Protein AF-A0A973WA82-F1 (afdb_monomer)

Foldseek 3Di:
DDAPVLDDPLLLLLLLLLLVLLLLLLCLVPVPPLNVVLCVCLVVCVLLVVLCPDPPQDNHSNNSSVLSVDPNSVVSNVVVLCVQCPVPDSVRSNVSSVVSNVVNLVVCVVRPVVCSVSSVVSSVVSNVVSVVVVPPPPPPPDD

Solvent-accessible surface area (backbone atoms only — not comparable to full-atom values): 7965 Å² total; per-residue (Å²): 134,62,51,74,86,82,44,53,74,67,58,43,40,51,58,53,25,40,55,59,34,38,35,44,45,54,30,63,79,49,72,84,61,49,57,56,55,53,50,48,33,57,74,71,35,55,74,42,44,60,46,70,70,34,86,84,49,51,66,50,55,42,50,43,42,54,39,48,70,37,71,64,38,41,47,46,20,50,52,54,45,48,65,74,49,57,94,54,50,71,76,48,45,36,54,50,29,52,48,54,51,49,50,50,50,50,50,26,53,73,77,29,55,86,51,33,58,59,49,52,53,50,38,48,50,48,28,47,56,52,50,58,71,65,46,78,77,77,73,84,69,89,129

pLDDT: mean 76.46, std 11.73, range [37.94, 89.31]

Secondary structure (DSSP, 8-state):
---GGGS-HHHHHHHHHHHHHHHHHHHTT--SSHHHHHHHHHHTTHHHHHHHH-TTS-HHHHHHHHHHHSHHHHHHHHHHHHHHHTT--HHHHHHHHHHHHHHHHHHHHHH-HHHHHHHHHHHHHHHHHHHHHHS--------

Structure (mmCIF, N/CA/C/O backbone):
data_AF-A0A973WA82-F1
#
_entry.id   AF-A0A973WA82-F1
#
loop_
_atom_site.group_PDB
_atom_site.id
_atom_site.type_symbol
_atom_site.label_atom_id
_atom_site.label_alt_id
_atom_site.label_comp_id
_atom_site.label_asym_id
_atom_site.label_entity_id
_atom_site.label_seq_id
_atom_site.pdbx_PDB_ins_code
_atom_site.Cartn_x
_atom_site.Cartn_y
_atom_site.Cartn_z
_atom_site.occupancy
_atom_site.B_iso_or_equiv
_atom_site.auth_seq_id
_atom_site.auth_comp_id
_atom_site.auth_asym_id
_atom_site.auth_atom_id
_atom_site.pdbx_PDB_model_num
ATOM 1 N N . MET A 1 1 ? -9.230 -11.971 12.842 1.00 53.72 1 MET A N 1
ATOM 2 C CA . MET A 1 1 ? -8.877 -11.246 11.606 1.00 53.72 1 MET A CA 1
ATOM 3 C C . MET A 1 1 ? -8.283 -9.929 12.048 1.00 53.72 1 MET A C 1
ATOM 5 O O . MET A 1 1 ? -8.798 -9.369 13.009 1.00 53.72 1 MET A O 1
ATOM 9 N N . VAL A 1 2 ? -7.152 -9.520 11.475 1.00 67.00 2 VAL A N 1
ATOM 10 C CA . VAL A 1 2 ? -6.554 -8.222 11.797 1.00 67.00 2 VAL A CA 1
ATOM 11 C C . VAL A 1 2 ? -7.138 -7.184 10.849 1.00 67.00 2 VAL A C 1
ATOM 13 O O . VAL A 1 2 ? -6.998 -7.295 9.634 1.00 67.00 2 VAL A O 1
ATOM 16 N N . ASP A 1 3 ? -7.786 -6.175 11.416 1.00 67.94 3 ASP A N 1
ATOM 17 C CA . ASP A 1 3 ? -8.390 -5.073 10.674 1.00 67.94 3 ASP A CA 1
ATOM 18 C C . ASP A 1 3 ? -7.560 -3.795 10.838 1.00 67.94 3 ASP A C 1
ATOM 20 O O . ASP A 1 3 ? -6.652 -3.715 11.671 1.00 67.94 3 ASP A O 1
ATOM 24 N N . LYS A 1 4 ? -7.905 -2.751 10.075 1.00 71.44 4 LYS A N 1
ATOM 25 C CA . LYS A 1 4 ? -7.282 -1.415 10.146 1.00 71.44 4 LYS A CA 1
ATOM 26 C C . LYS A 1 4 ? -7.113 -0.890 11.578 1.00 71.44 4 LYS A C 1
ATOM 28 O O . LYS A 1 4 ? -6.150 -0.188 11.857 1.00 71.44 4 LYS A O 1
ATOM 33 N N . THR A 1 5 ? -8.013 -1.253 12.490 1.00 76.75 5 THR A N 1
ATOM 34 C CA . THR A 1 5 ? -7.998 -0.849 13.907 1.00 76.75 5 THR A CA 1
ATOM 35 C C . THR A 1 5 ? -6.806 -1.388 14.702 1.00 76.75 5 THR A C 1
ATOM 37 O O . THR A 1 5 ? -6.491 -0.851 15.758 1.00 76.75 5 THR A O 1
ATOM 40 N N . SER A 1 6 ? -6.126 -2.425 14.208 1.00 80.31 6 SER A N 1
ATOM 41 C CA . SER A 1 6 ? -4.911 -2.976 14.827 1.00 80.31 6 SER A CA 1
ATOM 42 C C . SER A 1 6 ? -3.636 -2.211 14.445 1.00 80.31 6 SER A C 1
ATOM 44 O O . SER A 1 6 ? -2.577 -2.418 15.049 1.00 80.31 6 SER A O 1
ATOM 46 N N . PHE A 1 7 ? -3.734 -1.313 13.461 1.00 84.44 7 PHE A N 1
ATOM 47 C CA . PHE A 1 7 ? -2.631 -0.501 12.962 1.00 84.44 7 PHE A CA 1
ATOM 48 C C . PHE A 1 7 ? -2.825 0.967 13.334 1.00 84.44 7 PHE A C 1
ATOM 50 O O . PHE A 1 7 ? -3.941 1.486 13.372 1.00 84.44 7 PHE A O 1
ATOM 57 N N . THR A 1 8 ? -1.723 1.662 13.596 1.00 87.56 8 THR A N 1
ATOM 58 C CA . THR A 1 8 ? -1.743 3.120 13.733 1.00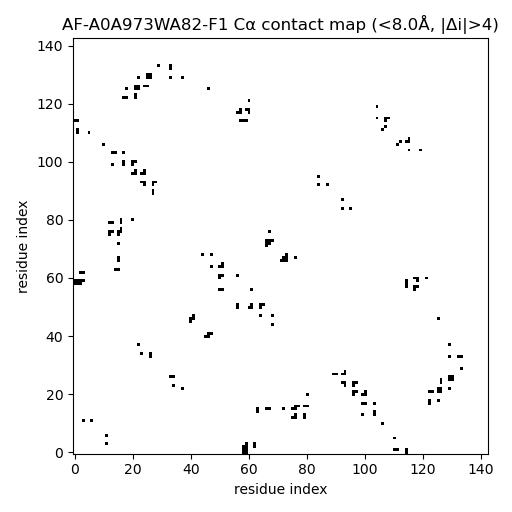 87.56 8 THR A CA 1
ATOM 59 C C . THR A 1 8 ? -1.924 3.781 12.366 1.00 87.56 8 THR A C 1
ATOM 61 O O . THR A 1 8 ? -1.792 3.145 11.321 1.00 87.56 8 THR A O 1
ATOM 64 N N . LYS A 1 9 ? -2.207 5.087 12.344 1.00 83.19 9 LYS A N 1
ATOM 65 C CA . LYS A 1 9 ? -2.375 5.833 11.089 1.00 83.19 9 LYS A CA 1
ATOM 66 C C . LYS A 1 9 ? -1.117 5.790 10.212 1.00 83.19 9 LYS A C 1
ATOM 68 O O . LYS A 1 9 ? -1.235 5.655 8.994 1.00 83.19 9 LYS A O 1
ATOM 73 N N . ASP A 1 10 ? 0.063 5.859 10.821 1.00 84.50 10 ASP A N 1
ATOM 74 C CA . ASP A 1 10 ? 1.346 5.803 10.112 1.00 84.50 10 ASP A CA 1
ATOM 75 C C . ASP A 1 10 ? 1.614 4.405 9.542 1.00 84.50 10 ASP A C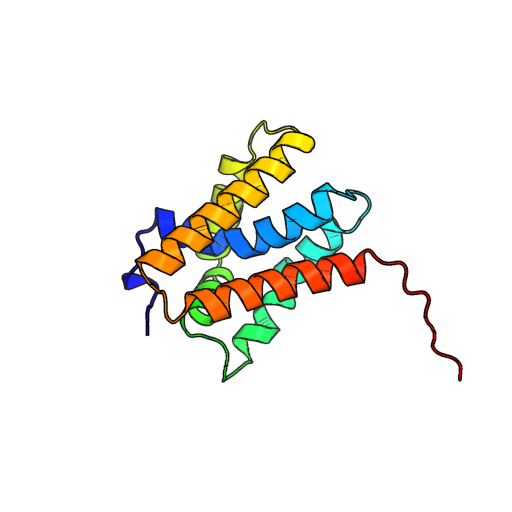 1
ATOM 77 O O . ASP A 1 10 ? 1.942 4.259 8.365 1.00 84.50 10 ASP A O 1
ATOM 81 N N . GLU A 1 11 ? 1.385 3.366 10.350 1.0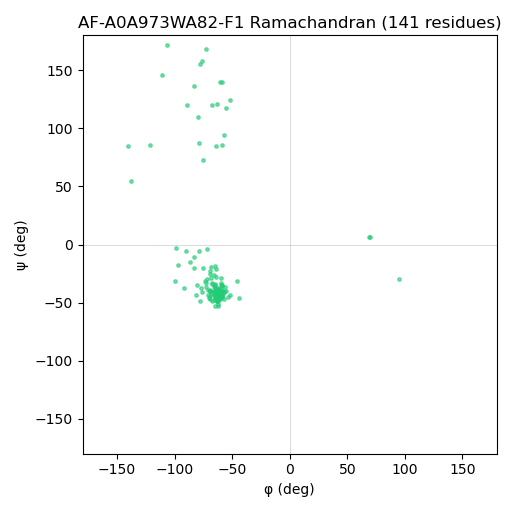0 88.06 11 GLU A N 1
ATOM 82 C CA . GLU A 1 11 ? 1.488 1.961 9.940 1.00 88.06 11 GLU A CA 1
ATOM 83 C C . GLU A 1 11 ? 0.502 1.627 8.814 1.00 88.06 11 GLU A C 1
ATOM 85 O O . GLU A 1 11 ? 0.848 0.971 7.832 1.00 88.06 11 GLU A O 1
ATOM 90 N N . TRP A 1 12 ? -0.728 2.125 8.923 1.00 87.81 12 TRP A N 1
ATOM 91 C CA . TRP A 1 12 ? -1.748 1.951 7.902 1.00 87.81 12 TRP A CA 1
ATOM 92 C C . TRP A 1 12 ? -1.383 2.663 6.602 1.00 87.81 12 TRP A C 1
ATOM 94 O O . TRP A 1 12 ? -1.543 2.109 5.517 1.00 87.81 12 TRP A O 1
ATOM 104 N N . THR A 1 13 ? -0.832 3.873 6.699 1.00 86.69 13 THR A N 1
ATOM 105 C CA . THR A 1 13 ? -0.336 4.607 5.530 1.00 86.69 13 THR A CA 1
ATOM 106 C C . THR A 1 13 ? 0.803 3.844 4.854 1.00 86.69 13 THR A C 1
ATOM 108 O O . THR A 1 13 ? 0.835 3.780 3.627 1.00 86.69 13 THR A O 1
ATOM 111 N N . LEU A 1 14 ? 1.692 3.204 5.629 1.00 87.19 14 LEU A N 1
ATOM 112 C CA . LEU A 1 14 ? 2.738 2.304 5.127 1.00 87.19 14 LEU A CA 1
ATOM 113 C C . LEU A 1 14 ? 2.150 1.128 4.334 1.00 87.19 14 LEU A C 1
ATOM 115 O O . LEU A 1 14 ? 2.608 0.843 3.227 1.00 87.19 14 LEU A O 1
ATOM 119 N N . LEU A 1 15 ? 1.098 0.492 4.856 1.00 88.06 15 LEU A N 1
ATOM 120 C CA . LEU A 1 15 ? 0.383 -0.584 4.166 1.00 88.06 15 LEU A CA 1
ATOM 121 C C . LEU A 1 15 ? -0.306 -0.091 2.887 1.00 88.06 15 LEU A C 1
ATOM 123 O O . LEU A 1 15 ? -0.189 -0.747 1.853 1.00 88.06 15 LEU A O 1
ATOM 127 N N . LEU A 1 16 ? -0.950 1.079 2.923 1.00 87.00 16 LEU A N 1
ATOM 128 C CA . LEU A 1 16 ? -1.634 1.677 1.770 1.00 87.00 16 LEU A CA 1
ATOM 129 C C . LEU A 1 16 ? -0.691 1.995 0.607 1.00 87.00 16 LEU A C 1
ATOM 131 O O . LEU A 1 16 ? -1.051 1.777 -0.549 1.00 87.00 16 LEU A O 1
ATOM 135 N N . LYS A 1 17 ? 0.516 2.493 0.893 1.00 86.00 17 LYS A N 1
ATOM 136 C CA . LYS A 1 17 ? 1.510 2.795 -0.150 1.00 86.00 17 LYS A CA 1
ATOM 137 C C . LYS A 1 17 ? 2.315 1.571 -0.593 1.00 86.00 17 LYS A C 1
ATOM 139 O O . LYS A 1 17 ? 2.839 1.572 -1.704 1.00 86.00 17 LYS A O 1
ATOM 144 N N . SER A 1 18 ? 2.378 0.510 0.214 1.00 86.25 18 SER A N 1
ATOM 145 C CA . SER A 1 18 ? 3.141 -0.710 -0.094 1.00 86.25 18 SER A CA 1
ATOM 146 C C . SER A 1 18 ? 2.864 -1.352 -1.468 1.00 86.25 18 SER A C 1
ATOM 148 O O . SER A 1 18 ? 3.846 -1.664 -2.145 1.00 86.25 18 SER A O 1
ATOM 150 N N . PRO A 1 19 ? 1.614 -1.494 -1.965 1.00 82.44 19 PRO A N 1
ATOM 151 C CA . PRO A 1 19 ? 1.362 -2.003 -3.318 1.00 82.44 19 PRO A CA 1
ATOM 152 C C . PRO A 1 19 ? 1.941 -1.102 -4.415 1.00 82.44 19 PRO A C 1
ATOM 154 O O . PRO A 1 19 ? 2.484 -1.597 -5.401 1.00 82.44 19 PRO A O 1
ATOM 157 N N . MET A 1 20 ? 1.895 0.222 -4.231 1.00 79.44 20 MET A N 1
ATOM 158 C CA . MET A 1 20 ? 2.500 1.167 -5.174 1.00 79.44 20 MET A CA 1
ATOM 159 C C . MET A 1 20 ? 4.029 1.083 -5.141 1.00 79.44 20 MET A C 1
ATOM 161 O O . MET A 1 20 ? 4.663 1.097 -6.193 1.00 79.44 20 MET A O 1
ATOM 165 N N . ILE A 1 21 ? 4.617 0.939 -3.949 1.00 83.94 21 ILE A N 1
ATOM 166 C CA . ILE A 1 21 ? 6.062 0.762 -3.758 1.00 83.94 21 ILE A CA 1
ATOM 167 C C . ILE A 1 21 ? 6.551 -0.554 -4.385 1.00 83.94 21 ILE A C 1
ATOM 169 O O . ILE A 1 21 ? 7.597 -0.578 -5.031 1.00 83.94 21 ILE A O 1
ATOM 173 N N . ALA A 1 22 ? 5.790 -1.642 -4.240 1.00 82.94 22 ALA A N 1
ATOM 174 C CA . ALA A 1 22 ? 6.092 -2.932 -4.861 1.00 82.94 22 ALA A CA 1
ATOM 175 C C . ALA A 1 22 ? 6.089 -2.852 -6.393 1.00 82.94 22 ALA A C 1
ATOM 177 O O . ALA A 1 22 ? 6.965 -3.429 -7.041 1.00 82.94 22 ALA A O 1
ATOM 178 N N . GLY A 1 23 ? 5.146 -2.097 -6.967 1.00 76.31 23 GLY A N 1
ATOM 179 C CA . GLY A 1 23 ? 5.159 -1.753 -8.386 1.00 76.31 23 GLY A CA 1
ATOM 180 C C . GLY A 1 23 ? 6.390 -0.919 -8.757 1.00 76.31 23 GLY A C 1
ATOM 181 O O . GLY A 1 23 ? 7.146 -1.321 -9.639 1.00 76.31 23 GLY A O 1
ATOM 182 N N . MET A 1 24 ? 6.659 0.172 -8.023 1.00 74.81 24 MET A N 1
ATOM 183 C CA . MET A 1 24 ? 7.818 1.059 -8.237 1.00 74.81 24 MET A CA 1
ATOM 184 C C . MET A 1 24 ? 9.155 0.327 -8.212 1.00 74.81 24 MET A C 1
ATOM 186 O O . MET A 1 24 ? 10.023 0.646 -9.015 1.00 74.81 24 MET A O 1
ATOM 190 N N . ALA A 1 25 ? 9.347 -0.635 -7.309 1.00 75.81 25 ALA A N 1
ATOM 191 C CA . ALA A 1 25 ? 10.600 -1.377 -7.205 1.00 75.81 25 ALA A CA 1
ATOM 192 C C . ALA A 1 25 ? 10.946 -2.131 -8.504 1.00 75.81 25 ALA A C 1
ATOM 194 O O . ALA A 1 25 ? 12.125 -2.252 -8.841 1.00 75.81 25 ALA A O 1
ATOM 195 N N . ILE A 1 26 ? 9.923 -2.600 -9.230 1.00 72.56 26 ILE A N 1
ATOM 196 C CA . ILE A 1 26 ? 10.051 -3.241 -10.544 1.00 72.56 26 ILE A CA 1
ATOM 197 C C . ILE A 1 26 ? 10.253 -2.175 -11.625 1.00 72.56 26 ILE A C 1
ATOM 199 O O . ILE A 1 26 ? 11.201 -2.250 -12.399 1.00 72.56 26 ILE A O 1
ATOM 203 N N . THR A 1 27 ? 9.422 -1.129 -11.633 1.00 66.75 27 THR A N 1
ATOM 204 C CA . THR A 1 27 ? 9.469 -0.079 -12.665 1.00 66.75 27 THR A CA 1
ATOM 205 C C . THR A 1 27 ? 10.722 0.793 -12.609 1.00 66.75 27 THR A C 1
ATOM 207 O O . THR A 1 27 ? 11.161 1.316 -13.624 1.00 66.75 27 THR A O 1
ATOM 210 N N . ALA A 1 28 ? 11.319 0.976 -11.432 1.00 64.44 28 ALA A N 1
ATOM 211 C CA . ALA A 1 28 ? 12.546 1.750 -11.267 1.00 64.44 28 ALA A CA 1
ATOM 212 C C . ALA A 1 28 ? 13.761 1.065 -11.914 1.00 64.44 28 ALA A C 1
ATOM 214 O O . ALA A 1 28 ? 14.763 1.734 -12.164 1.00 64.44 28 ALA A O 1
ATOM 215 N N . ALA A 1 29 ? 13.686 -0.245 -12.180 1.00 61.66 29 ALA A N 1
ATOM 216 C CA . ALA A 1 29 ? 14.699 -0.946 -12.962 1.00 61.66 29 ALA A CA 1
ATOM 217 C C . ALA A 1 29 ? 14.606 -0.603 -14.462 1.00 61.66 29 ALA A C 1
ATOM 219 O O . ALA A 1 29 ? 15.641 -0.542 -15.118 1.00 61.66 29 ALA A O 1
ATOM 220 N N . GLU A 1 30 ? 13.400 -0.313 -14.971 1.00 58.41 30 GLU A N 1
ATOM 221 C CA . GLU A 1 30 ? 13.106 -0.001 -16.379 1.00 58.41 30 GLU A CA 1
ATOM 222 C C . GLU A 1 30 ? 12.068 1.142 -16.478 1.00 58.41 30 GLU A C 1
ATOM 224 O O . GLU A 1 30 ? 10.861 0.909 -16.583 1.00 58.41 30 GLU A O 1
ATOM 229 N N . PRO A 1 31 ? 12.507 2.416 -16.426 1.00 54.81 31 PRO A N 1
ATOM 230 C CA . PRO A 1 31 ? 11.610 3.576 -16.338 1.00 54.81 31 PRO A CA 1
ATOM 231 C C . PRO A 1 31 ? 10.837 3.893 -17.633 1.00 54.81 31 PRO A C 1
ATOM 233 O O . PRO A 1 31 ? 10.013 4.811 -17.652 1.00 54.81 31 PRO A O 1
ATOM 236 N N . SER A 1 32 ? 11.082 3.170 -18.726 1.00 56.47 32 SER A N 1
ATOM 237 C CA . SER A 1 32 ? 10.470 3.415 -20.033 1.00 56.47 32 SER A CA 1
ATOM 238 C C . SER A 1 32 ? 9.040 2.859 -20.107 1.00 56.47 32 SER A C 1
ATOM 240 O O . SER A 1 32 ? 8.817 1.732 -20.530 1.00 56.47 32 SER A O 1
ATOM 242 N N . GLY A 1 33 ? 8.055 3.665 -19.697 1.00 58.81 33 GLY A N 1
ATOM 243 C CA . GLY A 1 33 ? 6.627 3.490 -20.032 1.00 58.81 33 GLY A CA 1
ATOM 244 C C . GLY A 1 33 ? 5.765 2.741 -19.008 1.00 58.81 33 GLY A C 1
ATOM 245 O O . GLY A 1 33 ? 4.593 3.066 -18.826 1.00 58.81 33 GLY A O 1
ATOM 246 N N . LEU A 1 34 ? 6.347 1.822 -18.246 1.00 67.12 34 LEU A N 1
ATOM 247 C CA . LEU A 1 34 ? 5.613 0.950 -17.317 1.00 67.12 34 LEU A CA 1
ATOM 248 C C . LEU A 1 34 ? 5.021 1.681 -16.106 1.00 67.12 34 LEU A C 1
ATOM 250 O O . LEU A 1 34 ? 4.019 1.256 -15.535 1.00 67.12 34 LEU A O 1
ATOM 254 N N . TRP A 1 35 ? 5.611 2.818 -15.729 1.00 70.81 35 TRP A N 1
ATOM 255 C CA . TRP A 1 35 ? 5.104 3.647 -14.631 1.00 70.81 35 TRP A CA 1
ATOM 256 C C . TRP A 1 35 ? 3.758 4.284 -14.980 1.00 70.81 35 TRP A C 1
ATOM 258 O O . TRP A 1 35 ? 2.906 4.449 -14.105 1.00 70.81 35 TRP A O 1
ATOM 268 N N . GLY A 1 36 ? 3.562 4.607 -16.264 1.00 68.56 36 GLY A N 1
ATOM 269 C CA . GLY A 1 36 ? 2.283 5.062 -16.802 1.00 68.56 36 GLY A CA 1
ATOM 270 C C . GLY A 1 36 ? 1.222 3.978 -16.658 1.00 68.56 36 GLY A C 1
ATOM 271 O O . GLY A 1 36 ? 0.220 4.215 -15.993 1.00 68.56 36 GLY A O 1
ATOM 272 N N . LEU A 1 37 ? 1.509 2.766 -17.142 1.00 72.50 37 LEU A N 1
ATOM 273 C CA . LEU A 1 37 ? 0.587 1.622 -17.088 1.00 72.50 37 LEU A CA 1
ATOM 274 C C . LEU A 1 37 ? 0.210 1.218 -15.657 1.00 72.50 37 LEU A C 1
ATOM 276 O O . LEU A 1 37 ? -0.949 0.905 -15.375 1.00 72.50 37 LEU A O 1
ATOM 280 N N . LEU A 1 38 ? 1.167 1.257 -14.723 1.00 73.31 38 LEU A N 1
ATOM 281 C CA . LEU A 1 38 ? 0.889 1.021 -13.307 1.00 73.31 38 LEU A CA 1
ATOM 282 C C . LEU A 1 38 ? -0.051 2.102 -12.758 1.00 73.31 38 LEU A C 1
ATOM 284 O O . LEU A 1 38 ? -1.062 1.786 -12.131 1.00 73.31 38 LEU A O 1
ATOM 288 N N . LYS A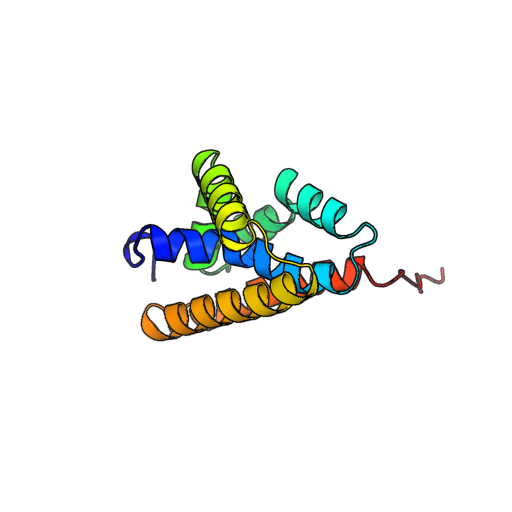 1 39 ? 0.241 3.382 -13.024 1.00 69.56 39 LYS A N 1
ATOM 289 C CA . LYS A 1 39 ? -0.643 4.488 -12.633 1.00 69.56 39 LYS A CA 1
ATOM 290 C C . LYS A 1 39 ? -2.031 4.343 -13.235 1.00 69.56 39 LYS A C 1
ATOM 292 O O . LYS A 1 39 ? -2.995 4.571 -12.514 1.00 69.56 39 LYS A O 1
ATOM 297 N N . GLU A 1 40 ? -2.139 3.956 -14.498 1.00 74.00 40 GLU A N 1
ATOM 298 C CA . GLU A 1 40 ? -3.411 3.721 -15.182 1.00 74.00 40 GLU A CA 1
ATOM 299 C C . GLU A 1 40 ? -4.173 2.550 -14.557 1.00 74.00 40 GLU A C 1
ATOM 301 O O . GLU A 1 40 ? -5.363 2.676 -14.288 1.00 74.00 40 GLU A O 1
ATOM 306 N N . SER A 1 41 ? -3.488 1.463 -14.200 1.00 69.25 41 SER A N 1
ATOM 307 C CA . SER A 1 41 ? -4.091 0.298 -13.535 1.00 69.25 41 SER A CA 1
ATOM 308 C C . SER A 1 41 ? -4.636 0.624 -12.141 1.00 69.25 41 SER A C 1
ATOM 310 O O . SER A 1 41 ? -5.683 0.108 -11.745 1.00 69.25 41 SER A O 1
ATOM 312 N N . PHE A 1 42 ? -3.958 1.498 -11.392 1.00 72.12 42 PHE A N 1
ATOM 313 C CA . PHE A 1 42 ? -4.433 1.978 -10.090 1.00 72.12 42 PHE A CA 1
ATOM 314 C C . PHE A 1 42 ? -5.472 3.102 -10.215 1.00 72.12 42 PHE A C 1
ATOM 316 O O . PHE A 1 42 ? -6.403 3.157 -9.416 1.00 72.12 42 PHE A O 1
ATOM 323 N N . ALA A 1 43 ? -5.351 3.986 -11.209 1.00 69.31 43 ALA A N 1
ATOM 324 C CA . ALA A 1 43 ? -6.315 5.055 -11.473 1.00 69.31 43 ALA A CA 1
ATOM 325 C C . ALA A 1 43 ? -7.648 4.504 -11.994 1.00 69.31 43 ALA A C 1
ATOM 327 O O . ALA A 1 43 ? -8.701 4.976 -11.573 1.00 69.31 43 ALA A O 1
ATOM 328 N N . GLY A 1 44 ? -7.596 3.482 -12.851 1.00 65.56 44 GLY A N 1
ATOM 329 C CA . GLY A 1 44 ? -8.751 2.721 -13.325 1.00 65.56 44 GLY A CA 1
ATOM 330 C C . GLY A 1 44 ? -9.251 1.682 -12.319 1.00 65.56 44 GLY A C 1
ATOM 331 O O . GLY 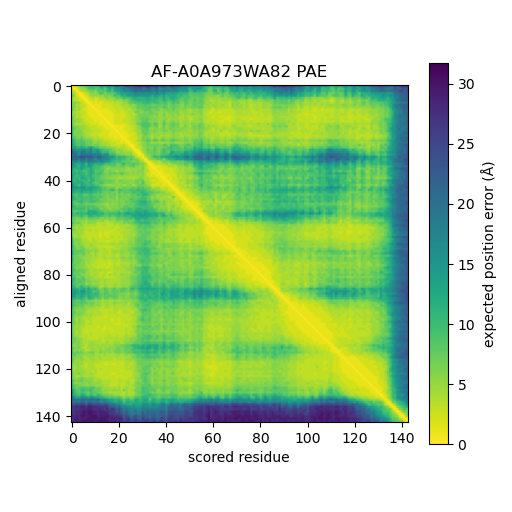A 1 44 ? -10.268 1.043 -12.558 1.00 65.56 44 GLY A O 1
ATOM 332 N N . GLY A 1 45 ? -8.551 1.495 -11.196 1.00 68.31 45 GLY A N 1
ATOM 333 C CA . GLY A 1 45 ? -8.946 0.571 -10.137 1.00 68.31 45 GLY A CA 1
ATOM 334 C C . GLY A 1 45 ? -8.842 -0.912 -10.501 1.00 68.31 45 GLY A C 1
ATOM 335 O O . GLY A 1 45 ? -9.224 -1.740 -9.685 1.00 68.31 45 GLY A O 1
ATOM 336 N N . ALA A 1 46 ? -8.303 -1.288 -11.664 1.00 69.62 46 ALA A N 1
ATOM 337 C CA . ALA A 1 46 ? -8.213 -2.681 -12.113 1.00 69.62 46 ALA A CA 1
ATOM 338 C C . ALA A 1 46 ? -7.368 -3.556 -11.166 1.00 69.62 46 ALA A C 1
ATOM 340 O O . ALA A 1 46 ? -7.778 -4.658 -10.798 1.00 69.62 46 ALA A O 1
ATOM 341 N N . ALA A 1 47 ? -6.231 -3.029 -10.694 1.00 70.81 47 ALA A N 1
ATOM 342 C CA . ALA A 1 47 ? -5.349 -3.728 -9.750 1.00 70.81 47 ALA A CA 1
ATOM 343 C C . ALA A 1 47 ? -6.016 -3.988 -8.382 1.00 70.81 47 ALA A C 1
ATOM 345 O O . ALA A 1 47 ? -5.690 -4.948 -7.686 1.00 70.81 47 ALA A O 1
ATOM 346 N N . LEU A 1 48 ? -6.968 -3.132 -8.009 1.00 74.75 48 LEU A N 1
ATOM 347 C CA . LEU A 1 48 ? -7.695 -3.174 -6.741 1.00 74.75 48 LEU A CA 1
ATOM 348 C C . LEU A 1 48 ? -8.985 -3.986 -6.865 1.00 74.75 48 LEU A C 1
ATOM 350 O O . LEU A 1 48 ? -9.340 -4.733 -5.957 1.00 74.75 48 LEU A O 1
ATOM 354 N N . SER A 1 49 ? -9.653 -3.878 -8.014 1.00 74.38 49 SER A N 1
ATOM 355 C CA . SER A 1 49 ? -10.910 -4.544 -8.333 1.00 74.38 49 SER A CA 1
ATOM 356 C C . SER A 1 49 ? -10.779 -6.055 -8.198 1.00 74.38 49 SER A C 1
ATOM 358 O O . SER A 1 49 ? -11.637 -6.663 -7.571 1.00 74.38 49 SER A O 1
ATOM 360 N N . LYS A 1 50 ? -9.658 -6.641 -8.648 1.00 72.06 50 LYS A N 1
ATOM 361 C CA . LYS A 1 50 ? -9.392 -8.081 -8.515 1.00 72.06 50 LYS A CA 1
ATOM 362 C C . LYS A 1 50 ? -9.519 -8.576 -7.072 1.00 72.06 50 LYS A C 1
ATOM 364 O O . LYS A 1 50 ? -10.168 -9.586 -6.834 1.00 72.06 50 LYS A O 1
ATOM 369 N N . VAL A 1 51 ? -8.953 -7.845 -6.111 1.00 79.12 51 VAL A N 1
ATOM 370 C CA . VAL A 1 51 ? -9.064 -8.173 -4.679 1.00 79.12 51 VAL A CA 1
ATOM 371 C C . VAL A 1 51 ? -10.440 -7.804 -4.134 1.00 79.12 51 VAL A C 1
ATOM 373 O O . VAL A 1 51 ? -11.010 -8.561 -3.353 1.00 79.12 51 VAL A O 1
ATOM 376 N N . ALA A 1 52 ? -10.989 -6.654 -4.536 1.00 73.31 52 ALA A N 1
ATOM 377 C CA . ALA A 1 52 ? -12.301 -6.205 -4.080 1.00 73.31 52 ALA A CA 1
ATOM 378 C C . ALA A 1 52 ? -13.408 -7.217 -4.427 1.00 73.31 52 ALA A C 1
ATOM 380 O O . ALA A 1 52 ? -14.328 -7.412 -3.637 1.00 73.31 52 ALA A O 1
ATOM 381 N N . THR A 1 53 ? -13.299 -7.884 -5.580 1.00 74.25 53 THR A N 1
ATOM 382 C CA . THR A 1 53 ? -14.229 -8.931 -6.027 1.00 74.25 53 THR A CA 1
ATOM 383 C C . THR A 1 53 ? -13.878 -10.327 -5.515 1.00 74.25 53 THR A C 1
ATOM 385 O O . THR A 1 53 ? -14.705 -11.235 -5.595 1.00 74.25 53 THR A O 1
ATOM 388 N N . ASP A 1 54 ? -12.667 -10.532 -4.997 1.00 76.12 54 ASP A N 1
ATOM 389 C CA . ASP A 1 54 ? -12.234 -11.837 -4.513 1.00 76.12 54 ASP A CA 1
ATOM 390 C C . ASP A 1 54 ? -12.795 -12.101 -3.110 1.00 76.12 54 ASP A C 1
ATOM 392 O O . ASP A 1 54 ? -12.395 -11.515 -2.102 1.00 76.12 54 ASP A O 1
ATOM 396 N N . SER A 1 55 ? -13.741 -13.033 -3.029 1.00 69.56 55 SER A N 1
ATOM 397 C CA . SER A 1 55 ? -14.355 -13.427 -1.760 1.00 69.56 55 SER A CA 1
ATOM 398 C C . SER A 1 55 ? -13.359 -14.106 -0.813 1.00 69.56 55 SER A C 1
ATOM 400 O O . SER A 1 55 ? -13.503 -13.950 0.399 1.00 69.56 55 SER A O 1
ATOM 402 N N . ASN A 1 56 ? -12.307 -14.740 -1.342 1.00 75.00 56 ASN A N 1
ATOM 403 C CA . ASN A 1 56 ? -11.241 -15.394 -0.578 1.00 75.00 56 ASN A CA 1
ATOM 404 C C . ASN A 1 56 ? -10.070 -14.459 -0.254 1.00 75.00 56 ASN A C 1
ATOM 406 O O . ASN A 1 56 ? -9.171 -14.853 0.492 1.00 75.00 56 ASN A O 1
ATOM 410 N N . ALA A 1 57 ? -10.066 -13.227 -0.778 1.00 76.88 57 ALA A N 1
ATOM 411 C CA . ALA A 1 57 ? -9.008 -12.287 -0.453 1.00 76.88 57 ALA A CA 1
ATOM 412 C C . ALA A 1 57 ? -8.984 -11.995 1.050 1.00 76.88 57 ALA A C 1
ATOM 414 O O . ALA A 1 57 ? -10.015 -11.849 1.717 1.00 76.88 57 ALA A O 1
ATOM 415 N N . ASN A 1 58 ? -7.764 -11.904 1.565 1.00 84.75 58 ASN A N 1
ATOM 416 C CA . ASN A 1 58 ? -7.496 -11.676 2.970 1.00 84.75 58 ASN A CA 1
ATOM 417 C C . ASN A 1 58 ? -8.135 -10.359 3.457 1.00 84.75 58 ASN A C 1
ATOM 419 O O . ASN A 1 58 ? -8.106 -9.350 2.747 1.00 84.75 58 ASN A O 1
ATOM 423 N N . GLY A 1 59 ? -8.696 -10.365 4.673 1.00 82.38 59 GLY A N 1
ATOM 424 C CA . GLY A 1 59 ? -9.404 -9.215 5.250 1.00 82.38 59 GLY A CA 1
ATOM 425 C C . GLY A 1 59 ? -8.555 -7.944 5.306 1.00 82.38 59 GLY A C 1
ATOM 426 O O . GLY A 1 59 ? -9.046 -6.862 4.986 1.00 82.38 59 GLY A O 1
ATOM 427 N N . LEU A 1 60 ? -7.255 -8.080 5.579 1.00 84.69 60 LEU A N 1
ATOM 428 C CA . LEU A 1 60 ? -6.316 -6.964 5.576 1.00 84.69 60 LEU A CA 1
ATOM 429 C C . LEU A 1 60 ? -6.159 -6.349 4.182 1.00 84.69 60 LEU A C 1
ATOM 431 O O . LEU A 1 60 ? -6.204 -5.130 4.022 1.00 84.69 60 LEU A O 1
ATOM 435 N N . VAL A 1 61 ? -5.989 -7.195 3.164 1.00 85.81 61 VAL A N 1
ATOM 436 C CA . VAL A 1 61 ? -5.827 -6.748 1.774 1.00 85.81 61 VAL A CA 1
ATOM 437 C C . VAL A 1 61 ? -7.109 -6.064 1.296 1.00 85.81 61 VAL A C 1
ATOM 439 O O . VAL A 1 61 ? -7.047 -4.993 0.693 1.00 85.81 61 VAL A O 1
ATOM 442 N N . LYS A 1 62 ? -8.279 -6.620 1.638 1.00 85.81 62 LYS A N 1
ATOM 443 C CA . LYS A 1 62 ? -9.579 -5.993 1.363 1.00 85.81 62 LYS A CA 1
ATOM 444 C C . LYS A 1 62 ? -9.718 -4.633 2.034 1.00 85.81 62 LYS A C 1
ATOM 446 O O . LYS A 1 62 ? -10.178 -3.699 1.388 1.00 85.81 62 LYS A O 1
ATOM 451 N N . ALA A 1 63 ? -9.301 -4.499 3.291 1.00 86.31 63 ALA A N 1
ATOM 452 C CA . ALA A 1 63 ? -9.355 -3.230 4.007 1.00 86.31 63 ALA A CA 1
ATOM 453 C C . ALA A 1 63 ? -8.444 -2.168 3.362 1.00 86.31 63 ALA A C 1
ATOM 455 O O . ALA A 1 63 ? -8.876 -1.034 3.162 1.00 86.31 63 ALA A O 1
ATOM 456 N N . VAL A 1 64 ? -7.227 -2.546 2.949 1.00 85.94 64 VAL A N 1
ATOM 457 C CA 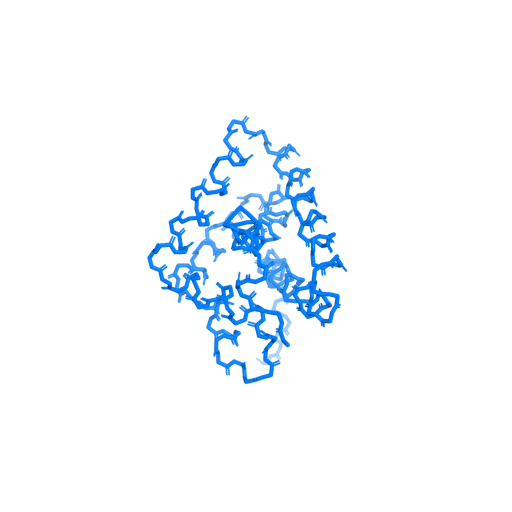. VAL A 1 64 ? -6.311 -1.663 2.200 1.00 85.94 64 VAL A CA 1
ATOM 458 C C . VAL A 1 64 ? -6.930 -1.226 0.871 1.00 85.94 64 VAL A C 1
ATOM 460 O O . VAL A 1 64 ? -6.907 -0.044 0.538 1.00 85.94 64 VAL A O 1
ATOM 463 N N . VAL A 1 65 ? -7.529 -2.156 0.127 1.00 84.81 65 VAL A N 1
ATOM 464 C CA . VAL A 1 65 ? -8.202 -1.888 -1.153 1.00 84.81 65 VAL A CA 1
ATOM 465 C C . VAL A 1 65 ? -9.440 -1.006 -0.987 1.00 84.81 65 VAL A C 1
ATOM 467 O O . VAL A 1 65 ? -9.662 -0.100 -1.793 1.00 84.81 65 VAL A O 1
ATOM 470 N N . ALA A 1 66 ? -10.229 -1.234 0.061 1.00 84.81 66 ALA A N 1
ATOM 471 C CA . ALA A 1 66 ? -11.399 -0.429 0.382 1.00 84.81 66 ALA A CA 1
ATOM 472 C C . ALA A 1 66 ? -10.998 1.016 0.703 1.00 84.81 66 ALA A C 1
ATOM 474 O O . ALA A 1 66 ? -11.550 1.944 0.114 1.00 84.81 66 ALA A O 1
ATOM 475 N N . ASP A 1 67 ? -9.978 1.219 1.543 1.00 84.81 67 ASP A N 1
ATOM 476 C CA . ASP A 1 67 ? -9.451 2.558 1.815 1.00 84.81 67 ASP A CA 1
ATOM 477 C C . ASP A 1 67 ? -8.853 3.198 0.566 1.00 84.81 67 ASP A C 1
ATOM 479 O O . ASP A 1 67 ? -9.124 4.364 0.289 1.00 84.81 67 ASP A O 1
ATOM 483 N N . PHE A 1 68 ? -8.095 2.452 -0.239 1.00 82.44 68 PHE A N 1
ATOM 484 C CA . PHE A 1 68 ? -7.570 2.971 -1.501 1.00 82.44 68 PHE A CA 1
ATOM 485 C C . PHE A 1 68 ? -8.689 3.302 -2.504 1.00 82.44 68 PHE A C 1
ATOM 487 O O . PHE A 1 68 ? -8.497 4.113 -3.399 1.00 82.44 68 PHE A O 1
ATOM 494 N N . SER A 1 69 ? -9.886 2.735 -2.370 1.00 81.44 69 SER A N 1
ATOM 495 C CA . SER A 1 69 ? -11.027 3.119 -3.212 1.00 81.44 69 SER A CA 1
ATOM 496 C C . SER A 1 69 ? -11.619 4.476 -2.804 1.00 81.44 69 SER A C 1
ATOM 498 O O . SER A 1 69 ? -12.247 5.155 -3.621 1.00 81.44 69 SER A O 1
ATOM 500 N N . THR A 1 70 ? -11.370 4.931 -1.573 1.00 84.25 70 THR A N 1
ATOM 501 C CA . THR A 1 70 ? -11.785 6.261 -1.103 1.00 84.25 70 THR A CA 1
ATOM 502 C C . THR A 1 70 ? -10.877 7.364 -1.656 1.00 84.25 70 THR A C 1
ATOM 504 O O . THR A 1 70 ? -9.732 7.135 -2.056 1.00 84.25 70 THR A O 1
ATOM 507 N N . SER A 1 71 ? -11.369 8.603 -1.706 1.00 83.19 71 SER A N 1
ATOM 508 C CA . SER A 1 71 ? -10.523 9.758 -2.041 1.00 83.19 71 SER A CA 1
ATOM 509 C C . SER A 1 71 ? -9.424 9.978 -1.003 1.00 83.19 71 SER A C 1
ATOM 511 O O . SER A 1 71 ? -8.295 10.288 -1.369 1.00 83.19 71 SER A O 1
ATOM 513 N N . GLU A 1 72 ? -9.735 9.781 0.278 1.00 84.06 72 GLU A N 1
ATOM 514 C CA . GLU A 1 72 ? -8.810 10.022 1.387 1.00 84.06 72 GLU A CA 1
ATOM 515 C C . GLU A 1 72 ? -7.666 9.012 1.397 1.00 84.06 72 GLU A C 1
ATOM 517 O O . GLU A 1 72 ? -6.511 9.411 1.519 1.00 84.06 72 GLU A O 1
ATOM 522 N N . GLY A 1 73 ? -7.955 7.722 1.204 1.00 81.94 73 GLY A N 1
ATOM 523 C CA . GLY A 1 73 ? -6.920 6.693 1.134 1.00 81.94 73 GLY A CA 1
ATOM 524 C C . GLY A 1 73 ? -6.014 6.853 -0.086 1.00 81.94 73 GLY A C 1
ATOM 525 O O . GLY A 1 73 ? -4.803 6.678 0.041 1.00 81.94 73 GLY A O 1
ATOM 526 N N . ARG A 1 74 ? -6.550 7.281 -1.243 1.00 80.62 74 ARG A N 1
ATOM 527 C CA . ARG A 1 74 ? -5.714 7.624 -2.414 1.00 80.62 74 ARG A CA 1
ATOM 528 C C . ARG A 1 74 ? -4.809 8.810 -2.143 1.00 80.62 74 ARG A C 1
ATOM 530 O O . ARG A 1 74 ? -3.635 8.743 -2.498 1.00 80.62 74 ARG A O 1
ATOM 537 N N . SER A 1 75 ? -5.338 9.879 -1.552 1.00 84.38 75 SER A N 1
ATOM 538 C CA . SER A 1 75 ? -4.530 11.047 -1.197 1.00 84.38 75 SER A CA 1
ATOM 539 C C . SER A 1 75 ? -3.463 10.674 -0.172 1.00 84.38 75 SER A C 1
ATOM 541 O O . SER A 1 75 ? -2.292 10.900 -0.432 1.00 84.38 75 SER A O 1
ATOM 543 N N . ALA A 1 76 ? -3.818 9.970 0.905 1.00 83.88 76 ALA A N 1
ATOM 544 C CA . ALA A 1 76 ? -2.867 9.526 1.924 1.00 83.88 76 ALA A CA 1
ATOM 545 C C . ALA A 1 76 ? -1.762 8.618 1.357 1.00 83.88 76 ALA A C 1
ATOM 547 O O . ALA A 1 76 ? -0.591 8.788 1.694 1.00 83.88 76 ALA A O 1
ATOM 548 N N . ALA A 1 77 ? -2.107 7.679 0.467 1.00 83.56 77 ALA A N 1
ATOM 549 C CA . ALA A 1 77 ? -1.126 6.827 -0.198 1.00 83.56 77 ALA A CA 1
ATOM 550 C C . ALA A 1 77 ? -0.184 7.642 -1.098 1.00 83.56 77 ALA A C 1
ATOM 552 O O . ALA A 1 77 ? 1.028 7.438 -1.058 1.00 83.56 77 ALA A O 1
ATOM 553 N N . ARG A 1 78 ? -0.724 8.586 -1.883 1.00 80.56 78 ARG A N 1
ATOM 554 C CA . ARG A 1 78 ? 0.060 9.467 -2.765 1.00 80.56 78 ARG A CA 1
ATOM 555 C C . ARG A 1 78 ? 0.961 10.408 -1.977 1.00 80.56 78 ARG A C 1
ATOM 557 O O . ARG A 1 78 ? 2.143 10.484 -2.292 1.00 80.56 78 ARG A O 1
ATOM 564 N N . ASP A 1 79 ? 0.431 11.064 -0.954 1.00 85.00 79 ASP A N 1
ATOM 565 C CA . ASP A 1 79 ? 1.161 12.003 -0.104 1.00 85.00 79 ASP A CA 1
ATOM 566 C C . ASP A 1 79 ? 2.258 11.275 0.677 1.00 85.00 79 ASP A C 1
ATOM 568 O O . ASP A 1 79 ? 3.403 11.722 0.710 1.00 85.00 79 ASP A O 1
ATOM 572 N N . GLY A 1 80 ? 1.942 10.103 1.239 1.00 82.56 80 GLY A N 1
ATOM 573 C CA . GLY A 1 80 ? 2.904 9.263 1.949 1.00 82.56 80 GLY A CA 1
ATOM 574 C C . GLY A 1 80 ? 4.018 8.734 1.045 1.00 82.56 80 GLY A C 1
ATOM 575 O O . GLY A 1 80 ? 5.172 8.683 1.470 1.00 82.56 80 GLY A O 1
ATOM 576 N N . LEU A 1 81 ? 3.694 8.373 -0.200 1.00 80.62 81 LEU A N 1
ATOM 577 C CA . LEU A 1 81 ? 4.674 7.985 -1.214 1.00 80.62 81 LEU A CA 1
ATOM 578 C C . LEU A 1 81 ? 5.540 9.185 -1.617 1.00 80.62 81 LEU A C 1
ATOM 580 O O . LEU A 1 81 ? 6.765 9.107 -1.621 1.00 80.62 81 LEU A O 1
ATOM 584 N N . GLN A 1 82 ? 4.918 10.324 -1.914 1.00 81.44 82 GLN A N 1
ATOM 585 C CA . GLN A 1 82 ? 5.630 11.532 -2.307 1.00 81.44 82 GLN A CA 1
ATOM 586 C C . GLN A 1 82 ? 6.569 12.014 -1.202 1.00 81.44 82 GLN A C 1
ATOM 588 O O . GLN A 1 82 ? 7.699 12.367 -1.511 1.00 81.44 82 GLN A O 1
ATOM 593 N N . ALA A 1 83 ? 6.157 11.971 0.065 1.00 83.50 83 ALA A N 1
ATOM 594 C CA . ALA A 1 83 ? 7.007 12.322 1.200 1.00 83.50 83 ALA A CA 1
ATOM 595 C C . ALA A 1 83 ? 8.204 11.367 1.362 1.00 83.50 83 ALA A C 1
ATOM 597 O O . ALA A 1 83 ? 9.312 11.807 1.656 1.00 83.50 83 ALA A O 1
ATOM 598 N N . GLU A 1 84 ? 8.008 10.067 1.139 1.00 79.38 84 GLU A N 1
ATOM 599 C CA . GLU A 1 84 ? 9.056 9.052 1.304 1.00 79.38 84 GLU A CA 1
ATOM 600 C C . GLU A 1 84 ? 10.118 9.102 0.196 1.00 79.38 84 GLU A C 1
ATOM 602 O O . GLU A 1 84 ? 11.315 8.921 0.455 1.00 79.38 84 GLU A O 1
ATOM 607 N N . PHE A 1 85 ? 9.687 9.403 -1.031 1.00 77.88 85 PHE A N 1
ATOM 608 C CA . PHE A 1 85 ? 10.548 9.501 -2.210 1.00 77.88 85 PHE A CA 1
ATOM 609 C C . PHE A 1 85 ? 10.936 10.940 -2.576 1.00 77.88 85 PHE A C 1
ATOM 611 O O . PHE A 1 85 ? 11.743 11.129 -3.489 1.00 77.88 85 PHE A O 1
ATOM 618 N N . ALA A 1 86 ? 10.439 11.954 -1.860 1.00 79.69 86 ALA A N 1
ATOM 619 C CA . ALA A 1 86 ? 10.807 13.352 -2.071 1.00 79.69 86 ALA A CA 1
ATOM 620 C C . ALA A 1 86 ? 12.334 13.510 -2.061 1.00 79.69 86 ALA A C 1
ATOM 622 O O . ALA A 1 86 ? 13.015 13.079 -1.131 1.00 79.69 86 ALA A O 1
ATOM 623 N N . GLY A 1 87 ? 12.879 14.086 -3.136 1.00 74.06 87 GLY A N 1
ATOM 624 C CA . GLY A 1 87 ? 14.319 14.319 -3.289 1.00 74.06 87 GLY A CA 1
ATOM 625 C C . GLY A 1 87 ? 15.184 13.063 -3.462 1.00 74.06 87 GLY A C 1
ATOM 626 O O . GLY A 1 87 ? 16.405 13.187 -3.486 1.00 74.06 87 GLY A O 1
ATOM 627 N N . SER A 1 88 ? 14.592 11.870 -3.591 1.00 78.12 88 SER A N 1
ATOM 628 C CA . SER A 1 88 ? 15.344 10.616 -3.732 1.00 78.12 88 SER A CA 1
ATOM 629 C C . SER A 1 88 ? 15.775 10.390 -5.178 1.00 78.12 88 SER A C 1
ATOM 631 O O . SER A 1 88 ? 14.992 10.573 -6.113 1.00 78.12 88 SER A O 1
ATOM 633 N N . LYS A 1 89 ? 17.021 9.958 -5.381 1.00 75.19 89 LYS A N 1
ATOM 634 C CA . LYS A 1 89 ? 17.538 9.644 -6.723 1.00 75.19 89 LYS A CA 1
ATOM 635 C C . LYS A 1 89 ? 17.025 8.280 -7.203 1.00 75.19 89 LYS A C 1
ATOM 637 O O . LYS A 1 89 ? 16.782 7.412 -6.369 1.00 75.19 89 LYS A O 1
ATOM 642 N N . PRO A 1 90 ? 16.943 8.016 -8.521 1.00 69.62 90 PRO A N 1
ATOM 643 C CA . PRO A 1 90 ? 16.531 6.714 -9.060 1.00 69.62 90 PRO A CA 1
ATOM 644 C C . PRO A 1 90 ? 17.151 5.469 -8.387 1.00 69.62 90 PRO A C 1
ATOM 646 O O . PRO A 1 90 ? 16.391 4.572 -8.018 1.00 69.62 90 PRO A O 1
ATOM 649 N N . PRO A 1 91 ? 18.475 5.398 -8.124 1.00 71.94 91 PRO A N 1
ATOM 650 C CA . PRO A 1 91 ? 19.057 4.261 -7.404 1.00 71.94 91 PRO A CA 1
ATOM 651 C C . PRO A 1 91 ? 18.614 4.172 -5.933 1.00 71.94 91 PRO A C 1
ATOM 653 O O . PRO A 1 91 ? 18.427 3.076 -5.409 1.00 71.94 91 PRO A O 1
ATOM 656 N N . GLU A 1 92 ? 18.398 5.308 -5.268 1.00 79.50 92 GLU A N 1
ATOM 657 C CA . GLU A 1 92 ? 17.908 5.360 -3.885 1.00 79.50 92 GLU A CA 1
ATOM 658 C C . GLU A 1 92 ? 16.432 4.972 -3.802 1.00 79.50 92 GLU A C 1
ATOM 660 O O . GLU A 1 92 ? 16.031 4.341 -2.828 1.00 79.50 92 GLU A O 1
ATOM 665 N N . MET A 1 93 ? 15.630 5.286 -4.827 1.00 77.31 93 MET A N 1
ATOM 666 C CA . MET A 1 93 ? 14.221 4.894 -4.886 1.00 77.31 93 MET A CA 1
ATOM 667 C C . MET A 1 93 ? 14.065 3.374 -4.842 1.00 77.31 93 MET A C 1
ATOM 669 O O . MET A 1 93 ? 13.203 2.868 -4.128 1.00 77.31 93 MET A O 1
ATOM 673 N N . LYS A 1 94 ? 14.925 2.623 -5.540 1.00 75.81 94 LYS A N 1
ATOM 674 C CA . LYS A 1 94 ? 14.901 1.156 -5.477 1.00 75.81 94 LYS A CA 1
ATOM 675 C C . LYS A 1 94 ? 15.218 0.653 -4.067 1.00 75.81 94 LYS A C 1
ATOM 677 O O . LYS A 1 94 ? 14.472 -0.161 -3.528 1.00 75.81 94 LYS A O 1
ATOM 682 N N . THR A 1 95 ? 16.288 1.164 -3.456 1.00 82.50 95 THR A N 1
ATOM 683 C CA . THR A 1 95 ? 16.696 0.777 -2.097 1.00 82.50 95 THR A CA 1
ATOM 684 C C . THR A 1 95 ? 15.624 1.119 -1.068 1.00 82.50 95 THR A C 1
ATOM 686 O O . THR A 1 95 ? 15.242 0.250 -0.290 1.00 82.50 95 THR A O 1
ATOM 689 N N . LYS A 1 96 ? 15.082 2.343 -1.111 1.00 84.06 96 LYS A N 1
ATOM 690 C CA . LYS A 1 96 ? 13.972 2.772 -0.254 1.00 84.06 96 LYS A CA 1
ATOM 691 C C . LYS A 1 96 ? 12.745 1.899 -0.454 1.00 84.06 96 LYS A C 1
ATOM 693 O O . LYS A 1 96 ? 12.187 1.440 0.526 1.00 84.06 96 LYS A O 1
ATOM 698 N N . SER A 1 97 ? 12.384 1.583 -1.698 1.00 83.25 97 SER A N 1
ATOM 699 C CA . SER A 1 97 ? 11.235 0.716 -1.973 1.00 83.25 97 SER A CA 1
ATOM 700 C C . SER A 1 97 ? 11.386 -0.659 -1.321 1.00 83.25 97 SER A C 1
ATOM 702 O O . SER A 1 97 ? 10.462 -1.152 -0.679 1.00 83.25 97 SER A O 1
ATOM 704 N N . ILE A 1 98 ? 12.567 -1.272 -1.440 1.00 84.25 98 ILE A N 1
ATOM 705 C CA . ILE A 1 98 ? 12.863 -2.562 -0.802 1.00 84.25 98 ILE A CA 1
ATOM 706 C C . ILE A 1 98 ? 12.830 -2.436 0.727 1.00 84.25 98 ILE A C 1
ATOM 708 O O . ILE A 1 98 ? 12.308 -3.330 1.394 1.00 84.25 98 ILE A O 1
ATOM 712 N N . ASP A 1 99 ? 13.362 -1.347 1.282 1.00 87.38 99 ASP A N 1
ATOM 713 C CA . ASP A 1 99 ? 13.349 -1.097 2.723 1.00 87.38 99 ASP A CA 1
ATOM 714 C C . ASP A 1 99 ? 11.919 -0.948 3.263 1.00 87.38 99 ASP A C 1
ATOM 716 O O . ASP A 1 99 ? 11.541 -1.658 4.194 1.00 87.38 99 ASP A O 1
ATOM 720 N N . SER A 1 100 ? 11.068 -0.155 2.607 1.00 86.88 100 SER A N 1
ATOM 721 C CA . SER A 1 100 ? 9.661 0.004 2.989 1.00 86.88 100 SER A CA 1
ATOM 722 C C . SER A 1 100 ? 8.904 -1.325 2.921 1.00 86.88 100 SER A C 1
ATOM 724 O O . SER A 1 100 ? 8.142 -1.649 3.830 1.00 86.88 100 SER A O 1
ATOM 726 N N . LEU A 1 101 ? 9.147 -2.155 1.898 1.00 86.19 101 LEU A N 1
ATOM 727 C CA . LEU A 1 101 ? 8.544 -3.494 1.801 1.00 86.19 101 LEU A CA 1
ATOM 728 C C . LEU A 1 101 ? 9.020 -4.434 2.920 1.00 86.19 101 LEU A C 1
ATOM 730 O O . LEU A 1 101 ? 8.244 -5.267 3.406 1.00 86.19 101 LEU A O 1
ATOM 734 N N . ARG A 1 102 ? 10.277 -4.301 3.365 1.00 87.75 102 ARG A N 1
ATOM 735 C CA . ARG A 1 102 ? 10.795 -5.020 4.539 1.00 87.75 102 ARG A CA 1
ATOM 736 C C . ARG A 1 102 ? 10.142 -4.531 5.826 1.00 87.75 102 ARG A C 1
ATOM 738 O O . ARG A 1 102 ? 9.749 -5.374 6.630 1.00 87.75 102 ARG A O 1
ATOM 745 N N . GLN A 1 103 ? 9.965 -3.221 5.998 1.00 89.19 103 GLN A N 1
ATOM 746 C CA . GLN A 1 103 ? 9.262 -2.648 7.150 1.00 89.19 103 GLN A CA 1
ATOM 747 C C . GLN A 1 103 ? 7.816 -3.148 7.220 1.00 89.19 103 GLN A C 1
ATOM 749 O O . GLN A 1 103 ? 7.396 -3.647 8.261 1.00 89.19 103 GLN A O 1
ATOM 754 N N . VAL A 1 104 ? 7.090 -3.127 6.096 1.00 88.50 104 VAL A N 1
ATOM 755 C CA . VAL A 1 104 ? 5.739 -3.705 5.983 1.00 88.50 104 VAL A CA 1
ATOM 756 C C . VAL A 1 104 ? 5.754 -5.184 6.367 1.00 88.50 104 VAL A C 1
ATOM 758 O O . VAL A 1 104 ? 4.946 -5.630 7.175 1.00 88.50 104 VAL A O 1
ATOM 761 N N . SER A 1 105 ? 6.706 -5.954 5.840 1.00 86.75 105 SER A N 1
ATOM 762 C CA . SER A 1 105 ? 6.826 -7.385 6.132 1.00 86.75 105 SER A CA 1
ATOM 763 C C . SER A 1 105 ? 7.098 -7.683 7.608 1.00 86.75 105 SER A C 1
ATOM 765 O O . SER A 1 105 ? 6.563 -8.663 8.129 1.00 86.75 105 SER A O 1
ATOM 767 N N . ALA A 1 106 ? 7.931 -6.874 8.268 1.00 89.31 106 ALA A N 1
ATOM 768 C CA . ALA A 1 106 ? 8.248 -7.003 9.688 1.00 89.31 106 ALA A CA 1
ATOM 769 C C . ALA A 1 106 ? 7.052 -6.610 10.565 1.00 89.31 106 ALA A C 1
ATOM 771 O O . ALA A 1 106 ? 6.698 -7.337 11.490 1.00 89.31 106 ALA A O 1
ATOM 772 N N . LEU A 1 107 ? 6.385 -5.510 10.218 1.00 88.38 107 LEU A N 1
ATOM 773 C CA . LEU A 1 107 ? 5.183 -5.016 10.882 1.00 88.38 107 LEU A CA 1
ATOM 774 C C . LEU A 1 107 ? 4.047 -6.040 10.809 1.00 88.38 107 LEU A C 1
ATOM 776 O O . LEU A 1 107 ? 3.427 -6.351 11.826 1.00 88.38 107 LEU A O 1
ATOM 780 N N . LEU A 1 108 ? 3.820 -6.628 9.633 1.00 86.75 108 LEU A N 1
ATOM 781 C CA . LEU A 1 108 ? 2.851 -7.707 9.463 1.00 86.75 108 LEU A CA 1
ATOM 782 C C . LEU A 1 108 ? 3.264 -8.964 10.220 1.00 86.75 108 LEU A C 1
ATOM 784 O O . LEU A 1 108 ? 2.424 -9.576 10.860 1.00 86.75 108 LEU A O 1
ATOM 788 N N . GLY A 1 109 ? 4.547 -9.331 10.214 1.00 85.44 109 GLY A N 1
ATOM 789 C CA . GLY A 1 109 ? 5.034 -10.457 11.013 1.00 85.44 109 GLY A CA 1
ATOM 790 C C . GLY A 1 109 ? 4.801 -10.275 12.518 1.00 85.44 109 GLY A C 1
ATOM 791 O O . GLY A 1 109 ? 4.498 -11.245 13.205 1.00 85.44 109 GLY A O 1
ATOM 792 N N . ALA A 1 110 ? 4.897 -9.041 13.017 1.00 87.12 110 ALA A N 1
ATOM 793 C CA . ALA A 1 110 ? 4.712 -8.723 14.429 1.00 87.12 110 ALA A CA 1
ATOM 794 C C . ALA A 1 110 ? 3.234 -8.604 14.839 1.00 87.12 110 ALA A C 1
ATOM 796 O O . ALA A 1 110 ? 2.856 -9.105 15.895 1.00 87.12 110 ALA A O 1
ATOM 797 N N . LYS A 1 111 ? 2.398 -7.940 14.029 1.00 85.88 111 LYS A N 1
ATOM 798 C CA . LYS A 1 111 ? 0.994 -7.648 14.381 1.00 85.88 111 LYS A CA 1
ATOM 799 C C . LYS A 1 111 ? -0.027 -8.587 13.754 1.00 85.88 111 LYS A C 1
ATOM 801 O O . LYS A 1 111 ? -1.072 -8.832 14.346 1.00 85.88 111 LYS A O 1
ATOM 806 N N . ALA A 1 112 ? 0.257 -9.090 12.560 1.00 84.12 112 ALA A N 1
ATOM 807 C CA . ALA A 1 112 ? -0.675 -9.865 11.752 1.00 84.12 112 ALA A CA 1
ATOM 808 C C . ALA A 1 112 ? 0.005 -11.078 11.092 1.00 84.12 112 ALA A C 1
ATOM 810 O O . ALA A 1 112 ? -0.055 -11.222 9.869 1.00 84.12 112 ALA A O 1
ATOM 811 N N . PRO A 1 113 ? 0.667 -11.971 11.857 1.00 81.88 113 PRO A N 1
ATOM 812 C CA . PRO A 1 113 ? 1.422 -13.082 11.275 1.00 81.88 113 PRO A CA 1
ATOM 813 C C . PRO A 1 113 ? 0.549 -14.018 10.422 1.00 81.88 113 PRO A C 1
ATOM 815 O O . PRO A 1 113 ? 1.045 -14.587 9.453 1.00 81.88 113 PRO A O 1
ATOM 818 N N . GLY A 1 114 ? -0.749 -14.132 10.734 1.00 82.69 114 GLY A N 1
ATOM 819 C CA . GLY A 1 114 ? -1.715 -14.903 9.941 1.00 82.69 114 GLY A CA 1
ATOM 820 C C . GLY A 1 114 ? -2.085 -14.263 8.596 1.00 82.69 114 GLY A C 1
ATOM 821 O O . GLY A 1 114 ? -2.357 -14.976 7.636 1.00 82.69 114 GLY A O 1
ATOM 822 N N . ASP A 1 115 ? -2.044 -12.933 8.500 1.00 83.94 115 ASP A N 1
ATOM 823 C CA . ASP A 1 115 ? -2.377 -12.183 7.281 1.00 83.94 115 ASP A CA 1
ATOM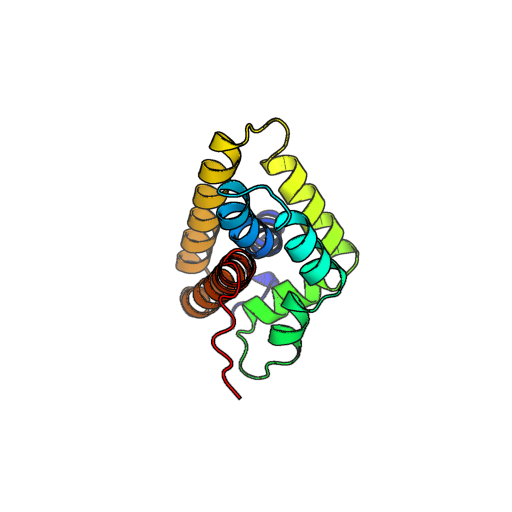 824 C C . ASP A 1 115 ? -1.119 -11.812 6.468 1.00 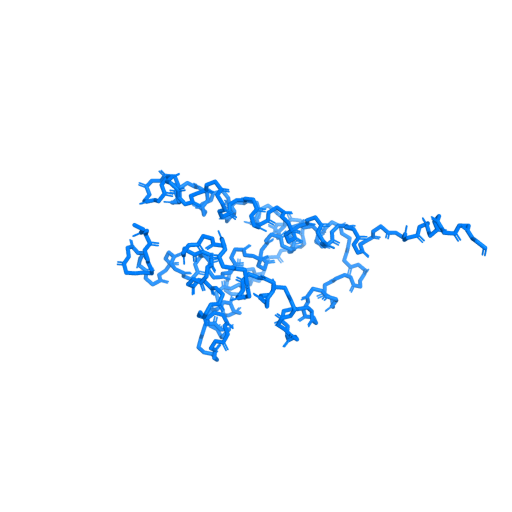83.94 115 ASP A C 1
ATOM 826 O O . ASP A 1 115 ? -1.192 -11.534 5.269 1.00 83.94 115 ASP A O 1
ATOM 830 N N . ALA A 1 116 ? 0.061 -11.867 7.098 1.00 85.44 116 ALA A N 1
ATOM 831 C CA . ALA A 1 116 ? 1.344 -11.497 6.509 1.00 85.44 116 ALA A CA 1
ATOM 832 C C . ALA A 1 116 ? 1.677 -12.286 5.236 1.00 85.44 116 ALA A C 1
ATOM 834 O O . ALA A 1 116 ? 2.223 -11.712 4.295 1.00 85.44 116 ALA A O 1
ATOM 835 N N . ALA A 1 117 ? 1.372 -13.587 5.200 1.00 85.50 117 ALA A N 1
ATOM 836 C CA . ALA A 1 117 ? 1.618 -14.426 4.027 1.00 85.50 117 ALA A CA 1
ATOM 837 C C . ALA A 1 117 ? 0.767 -13.967 2.834 1.00 85.50 117 ALA A C 1
ATOM 839 O O . ALA A 1 117 ? 1.310 -13.621 1.788 1.00 85.50 117 ALA A O 1
ATOM 840 N N . ALA A 1 118 ? -0.547 -13.844 3.037 1.00 86.19 118 ALA A N 1
ATOM 841 C CA . ALA A 1 118 ? -1.477 -13.417 1.997 1.00 86.19 118 ALA A CA 1
ATOM 842 C C . ALA A 1 118 ? -1.174 -12.002 1.480 1.00 86.19 118 ALA A C 1
ATOM 844 O O . ALA A 1 118 ? -1.245 -11.748 0.278 1.00 86.19 118 ALA A O 1
ATOM 845 N N . PHE A 1 119 ? -0.789 -11.081 2.368 1.00 86.50 119 PHE A N 1
ATOM 846 C CA . PHE A 1 119 ? -0.408 -9.727 1.971 1.00 86.50 119 PHE A CA 1
ATOM 847 C C . PHE A 1 119 ? 0.868 -9.710 1.116 1.00 86.50 119 PHE A C 1
ATOM 849 O O . PHE A 1 119 ? 0.928 -9.019 0.100 1.00 86.50 119 PHE A O 1
ATOM 856 N N . LYS A 1 120 ? 1.888 -10.494 1.491 1.00 86.62 120 LYS A N 1
ATOM 857 C CA . LYS A 1 120 ? 3.126 -10.630 0.707 1.00 86.62 120 LYS A CA 1
ATOM 858 C C . LYS A 1 120 ? 2.863 -11.261 -0.658 1.00 86.62 120 LYS A C 1
ATOM 860 O O . LYS A 1 120 ? 3.411 -10.779 -1.647 1.00 86.62 120 LYS A O 1
ATOM 865 N N . ASP A 1 121 ? 2.018 -12.289 -0.723 1.00 86.94 121 ASP A N 1
ATOM 866 C CA . ASP A 1 121 ? 1.598 -12.891 -1.992 1.00 86.94 121 ASP A CA 1
ATOM 867 C C . ASP A 1 121 ? 0.862 -11.887 -2.881 1.00 86.94 121 ASP A C 1
ATOM 869 O O . ASP A 1 121 ? 1.112 -11.827 -4.083 1.00 86.94 121 ASP A O 1
ATOM 873 N N . TRP A 1 122 ? 0.012 -11.037 -2.303 1.00 86.31 122 TRP A N 1
ATOM 874 C CA . TRP A 1 122 ? -0.651 -9.977 -3.058 1.00 86.31 122 TRP A CA 1
ATOM 875 C C . TRP A 1 122 ? 0.335 -8.945 -3.626 1.00 86.31 122 TRP A C 1
ATOM 877 O O . TRP A 1 122 ? 0.280 -8.634 -4.816 1.00 86.31 122 TRP A O 1
ATOM 887 N N . LEU A 1 123 ? 1.291 -8.465 -2.821 1.00 85.31 123 LEU A N 1
ATOM 888 C CA . LEU A 1 123 ? 2.352 -7.570 -3.303 1.00 85.31 123 LEU A CA 1
ATOM 889 C C . LEU A 1 123 ? 3.173 -8.216 -4.425 1.00 85.31 123 LEU A C 1
ATOM 891 O O . LEU A 1 123 ? 3.495 -7.561 -5.417 1.00 85.31 123 LEU A O 1
ATOM 895 N N . ARG A 1 124 ? 3.473 -9.512 -4.292 1.00 83.88 124 ARG A N 1
ATOM 896 C CA . ARG A 1 124 ? 4.183 -10.286 -5.312 1.00 83.88 124 ARG A CA 1
ATOM 897 C C . ARG A 1 124 ? 3.400 -10.354 -6.618 1.00 83.88 124 ARG A C 1
ATOM 899 O O . ARG A 1 124 ? 4.001 -10.150 -7.665 1.00 83.88 124 ARG A O 1
ATOM 906 N N . GLN A 1 125 ? 2.086 -10.579 -6.561 1.00 81.88 125 GLN A N 1
ATOM 907 C CA . GLN A 1 125 ? 1.223 -10.567 -7.746 1.00 81.88 125 GLN A CA 1
ATOM 908 C C . GLN A 1 125 ? 1.244 -9.207 -8.453 1.00 81.88 125 GLN A C 1
ATOM 910 O O . GLN A 1 125 ? 1.327 -9.167 -9.676 1.00 81.88 125 GLN A O 1
ATOM 915 N N . ILE A 1 126 ? 1.237 -8.094 -7.708 1.00 80.38 126 ILE A N 1
ATOM 916 C CA . ILE A 1 126 ? 1.340 -6.745 -8.292 1.00 80.38 126 ILE A CA 1
ATOM 917 C C . ILE A 1 126 ? 2.687 -6.559 -8.996 1.00 80.38 126 ILE A C 1
ATOM 919 O O . ILE A 1 126 ? 2.734 -6.109 -10.144 1.00 80.38 126 ILE A O 1
ATOM 923 N N . SER A 1 127 ? 3.786 -6.923 -8.331 1.00 78.81 127 SER A N 1
ATOM 924 C CA . SER A 1 127 ? 5.121 -6.866 -8.931 1.00 78.81 127 SER A CA 1
ATOM 925 C C . SER A 1 127 ? 5.226 -7.759 -10.168 1.00 78.81 127 SER A C 1
ATOM 927 O O . SER A 1 127 ? 5.809 -7.341 -11.164 1.00 78.81 127 SER A O 1
ATOM 929 N N . GLN A 1 128 ? 4.628 -8.951 -10.136 1.00 77.62 128 GLN A N 1
ATOM 930 C CA . GLN A 1 128 ? 4.640 -9.891 -11.250 1.00 77.62 128 GLN A CA 1
ATOM 931 C C . GLN A 1 128 ? 3.811 -9.387 -12.435 1.00 77.62 128 GLN A C 1
ATOM 933 O O . GLN A 1 128 ? 4.344 -9.340 -13.535 1.00 77.62 128 GLN A O 1
ATOM 938 N N . SER A 1 129 ? 2.586 -8.891 -12.225 1.00 74.06 129 SER A N 1
ATOM 939 C CA . SER A 1 129 ? 1.810 -8.242 -13.297 1.00 74.06 129 SER A CA 1
ATOM 940 C C . SER A 1 129 ? 2.539 -7.040 -13.899 1.00 74.06 129 SER A C 1
ATOM 942 O O . SER A 1 129 ? 2.455 -6.810 -15.101 1.00 74.06 129 SER A O 1
ATOM 944 N N . THR A 1 130 ? 3.284 -6.285 -13.087 1.00 70.50 130 THR A N 1
ATOM 945 C CA . THR A 1 130 ? 4.092 -5.156 -13.577 1.00 70.50 130 THR A CA 1
ATOM 946 C C . THR A 1 130 ? 5.286 -5.634 -14.414 1.00 70.50 130 THR A C 1
ATOM 948 O O . THR A 1 130 ? 5.596 -5.033 -15.438 1.00 70.50 130 THR A O 1
ATOM 951 N N . ALA A 1 131 ? 5.950 -6.718 -14.002 1.00 72.00 131 ALA A N 1
ATOM 952 C CA . ALA A 1 131 ? 7.075 -7.309 -14.730 1.00 72.00 131 ALA A CA 1
ATOM 953 C C . ALA A 1 131 ? 6.636 -8.007 -16.032 1.00 72.00 131 ALA A C 1
ATOM 955 O O . ALA A 1 131 ? 7.305 -7.886 -17.058 1.00 72.00 131 ALA A O 1
ATOM 956 N N . GLU A 1 132 ? 5.494 -8.695 -16.021 1.00 69.50 132 GLU A N 1
ATOM 957 C CA . GLU A 1 132 ? 4.896 -9.312 -17.211 1.00 69.50 132 GLU A CA 1
ATOM 958 C C . GLU A 1 132 ? 4.466 -8.254 -18.234 1.00 69.50 132 GLU A C 1
ATOM 960 O O . GLU A 1 132 ? 4.652 -8.462 -19.426 1.00 69.50 132 GLU A O 1
ATOM 965 N N . ALA A 1 133 ? 4.000 -7.082 -17.785 1.00 65.25 133 ALA A N 1
ATOM 966 C CA . ALA A 1 133 ? 3.744 -5.942 -18.668 1.00 65.25 133 ALA A CA 1
ATOM 967 C C . ALA A 1 133 ? 5.028 -5.298 -19.245 1.00 65.25 133 ALA A C 1
ATOM 969 O O . ALA A 1 133 ? 4.947 -4.631 -20.274 1.00 65.25 133 ALA A O 1
ATOM 970 N N . SER A 1 134 ? 6.192 -5.475 -18.593 1.00 55.00 134 SER A N 1
ATOM 971 C CA . SER A 1 134 ? 7.519 -5.035 -19.085 1.00 55.00 134 SER A CA 1
ATOM 972 C C . SER A 1 134 ? 8.071 -5.944 -20.166 1.00 55.00 134 SER A C 1
ATOM 974 O O . SER A 1 134 ? 8.715 -5.500 -21.117 1.00 55.00 134 SER A O 1
ATOM 976 N N . SER A 1 135 ? 7.822 -7.240 -20.006 1.00 52.09 135 SER A N 1
ATOM 977 C CA . SER A 1 135 ? 8.295 -8.233 -20.951 1.00 52.09 135 SER A CA 1
ATOM 978 C C . SER A 1 135 ? 7.624 -7.933 -22.292 1.00 52.09 135 SER A C 1
ATOM 980 O O . SER A 1 135 ? 6.391 -7.923 -22.342 1.00 52.09 135 SER A O 1
ATOM 982 N N . PRO A 1 136 ? 8.368 -7.669 -23.387 1.00 44.84 136 PRO A N 1
ATOM 983 C CA . PRO A 1 136 ? 7.744 -7.654 -24.695 1.00 44.84 136 PRO A CA 1
ATOM 984 C C . PRO A 1 136 ? 7.077 -9.014 -24.831 1.00 44.84 136 PRO A C 1
ATOM 986 O O . PRO A 1 136 ? 7.747 -10.045 -24.749 1.00 44.84 136 PRO A O 1
ATOM 989 N N . SER A 1 137 ? 5.753 -9.012 -24.954 1.00 40.22 137 SER A N 1
ATOM 990 C CA . SER A 1 137 ? 5.013 -10.196 -25.341 1.00 40.22 137 SER A CA 1
ATOM 991 C C . SER A 1 137 ? 5.597 -10.624 -26.683 1.00 40.22 137 SER A C 1
ATOM 993 O O . SER A 1 137 ? 5.221 -10.115 -27.738 1.00 40.22 137 SER A O 1
ATOM 995 N N . TYR A 1 138 ? 6.563 -11.544 -26.654 1.00 37.94 138 TYR A N 1
ATOM 996 C CA . TYR A 1 138 ? 6.688 -12.514 -27.718 1.00 37.94 138 TYR A CA 1
ATOM 997 C C . TYR A 1 138 ? 5.400 -13.312 -27.601 1.00 37.94 138 TYR A C 1
ATOM 999 O O . TYR A 1 138 ? 5.304 -14.292 -26.863 1.00 37.94 138 TYR A O 1
ATOM 1007 N N . SER A 1 139 ? 4.375 -12.757 -28.244 1.00 40.94 139 SER A N 1
ATOM 1008 C CA . SER A 1 139 ? 3.095 -13.368 -28.503 1.00 40.94 139 SER A CA 1
ATOM 1009 C C . SER A 1 139 ? 3.406 -14.626 -29.300 1.00 40.94 139 SER A C 1
ATOM 1011 O O . SER A 1 139 ? 3.482 -14.638 -30.524 1.00 40.94 139 SER A O 1
ATOM 1013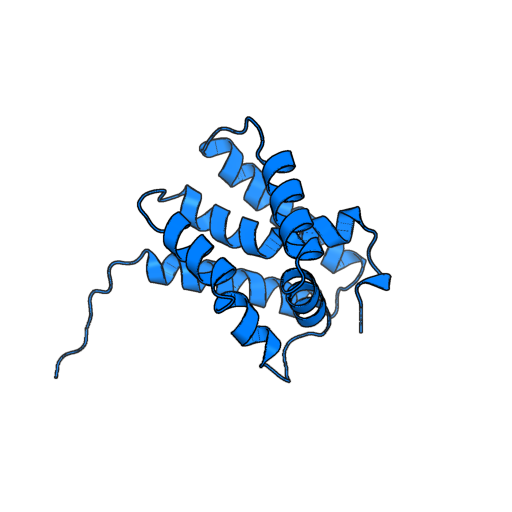 N N . SER A 1 140 ? 3.702 -15.690 -28.563 1.00 46.44 140 SER A N 1
ATOM 1014 C CA . SER A 1 140 ? 3.534 -17.052 -29.015 1.00 46.44 140 SER A CA 1
ATOM 1015 C C . SER A 1 140 ? 2.041 -17.327 -28.959 1.00 46.44 140 SER A C 1
ATOM 1017 O O . SER A 1 140 ? 1.564 -18.049 -28.090 1.00 46.44 140 SER A O 1
ATOM 1019 N N . GLU A 1 141 ? 1.312 -16.734 -29.894 1.00 43.78 141 GLU A N 1
ATOM 1020 C CA . GLU A 1 141 ? 0.015 -17.240 -30.300 1.00 43.78 141 GLU A CA 1
ATOM 1021 C C . GLU A 1 141 ? 0.124 -17.515 -31.802 1.00 43.78 141 GLU A C 1
ATOM 1023 O O . GLU A 1 141 ? -0.099 -16.662 -32.654 1.00 43.78 141 GLU A O 1
ATOM 1028 N N . CYS A 1 142 ? 0.613 -18.721 -32.112 1.00 42.25 142 CYS A N 1
ATOM 1029 C CA . CYS A 1 142 ? 0.310 -19.382 -33.372 1.00 42.25 142 CYS A CA 1
ATOM 1030 C C . CYS A 1 142 ? -1.176 -19.745 -33.353 1.00 42.25 142 CYS A C 1
ATOM 1032 O O . CYS A 1 142 ? -1.581 -20.546 -32.508 1.00 42.25 142 CYS A O 1
ATOM 1034 N N . ALA A 1 143 ? -1.940 -19.219 -34.305 1.00 43.44 143 ALA A N 1
ATOM 1035 C CA . ALA A 1 143 ? -3.101 -19.878 -34.899 1.00 43.44 143 ALA A CA 1
ATOM 1036 C C . ALA A 1 143 ? -3.346 -19.291 -36.293 1.00 43.44 143 ALA A C 1
ATOM 1038 O O . ALA A 1 143 ? -3.465 -18.050 -36.393 1.00 43.44 143 ALA A O 1
#

Sequence (143 aa):
MVDKTSFTKDEWTLLLKSPMIAGMAITAAEPSGLWGLLKESFAGGAALSKVATDSNANGLVKAVVADFSTSEGRSAARDGLQAEFAGSKPPEMKTKSIDSLRQVSALLGAKAPGDAAAFKDWLRQISQSTAEASSPSYSSECA

Nearest PDB structures (foldseek):
  8sc4-assembly1_A  TM=2.837E-01  e=2.773E+00  Homo sapiens

Radius of gyration: 15.29 Å; Cα contacts (8 Å, |Δi|>4): 126; chains: 1; bounding box: 33×34×50 Å

Organism: NCBI:txid1404411

Mean predicted aligned error: 8.1 Å